Protein AF-A0AAQ3UBY5-F1 (afdb_monomer_lite)

Radius of gyration: 28.38 Å; chains: 1; bounding box: 46×33×79 Å

Foldseek 3Di:
DVVVVVCVVVVVDPPDPDDDDDPPDDDPVVVVPDPDDDPDPDPPDDPDDDPLQEAEDEDDPDDPDADPVGDPVCVLVVVVVVQVVSCLVRVHHNNYYDYPPDVPVPVVVSRVVVSVVSVPDDDHDDDDPVVVVVVVVVVPD

Organism: NCBI:txid547442

pLDDT: mean 70.4, std 14.51, range [36.28, 88.44]

Secondary structure (DSSP, 8-state):
-HHHHHHHHTT-STT--S----SSPPPHHHHHHS-----PPP--S-S-SSTTSSEEE------SS-BTTB-GGGHHHHHHHHHHHHHHHHT-----EEE---S-HHHHHHHHHHHHHHTT---PPP--GGGHHHHHHHT--

InterPro domains:
  IPR039537 Retrotransposon Ty1/copia-like [PTHR42648] (4-103)

Structure (mmCIF, N/CA/C/O backbone):
data_AF-A0AAQ3UBY5-F1
#
_entry.id   AF-A0AAQ3UBY5-F1
#
loop_
_atom_site.group_PDB
_atom_site.id
_atom_site.type_symbol
_atom_site.label_atom_id
_atom_site.label_alt_id
_atom_site.label_comp_id
_atom_site.label_asym_id
_atom_site.label_entity_id
_atom_site.label_seq_id
_atom_site.pdbx_PDB_ins_code
_atom_site.Cartn_x
_atom_site.Cartn_y
_atom_site.Cartn_z
_atom_site.occupancy
_atom_site.B_iso_or_equiv
_atom_site.auth_seq_id
_atom_site.auth_comp_id
_atom_site.auth_asym_id
_atom_site.auth_atom_id
_atom_site.pdbx_PDB_model_num
ATOM 1 N N . MET A 1 1 ? 7.344 6.232 -41.510 1.00 61.16 1 MET A N 1
ATOM 2 C CA . MET A 1 1 ? 8.420 5.706 -42.388 1.00 61.16 1 MET A CA 1
ATOM 3 C C . MET A 1 1 ? 8.801 6.580 -43.601 1.00 61.16 1 MET A C 1
ATOM 5 O O . MET A 1 1 ? 9.810 6.286 -44.230 1.00 61.16 1 MET A O 1
ATOM 9 N N . SER A 1 2 ? 8.090 7.668 -43.951 1.00 65.06 2 SER A N 1
ATOM 10 C CA . SER A 1 2 ? 8.439 8.516 -45.119 1.00 65.06 2 SER A CA 1
ATOM 11 C C . SER A 1 2 ? 9.747 9.307 -44.964 1.00 65.06 2 SER A C 1
ATOM 13 O O . SER A 1 2 ? 10.446 9.528 -45.949 1.00 65.06 2 SER A O 1
ATOM 15 N N . GLN A 1 3 ? 10.103 9.703 -43.738 1.00 75.50 3 GLN A N 1
ATOM 16 C CA . GLN A 1 3 ? 11.350 10.426 -43.464 1.00 75.50 3 GLN A CA 1
ATOM 17 C C . GLN A 1 3 ? 12.582 9.524 -43.612 1.00 75.50 3 GLN A C 1
ATOM 19 O O . GLN A 1 3 ? 13.570 9.932 -44.210 1.00 75.50 3 GLN A O 1
ATOM 24 N N . LEU A 1 4 ? 12.495 8.264 -43.175 1.00 76.38 4 LEU A N 1
ATOM 25 C CA . LEU A 1 4 ? 13.603 7.311 -43.270 1.00 76.38 4 LEU A CA 1
ATOM 26 C C . LEU A 1 4 ? 13.963 6.993 -44.732 1.00 76.38 4 LEU A C 1
ATOM 28 O O . LEU A 1 4 ? 15.137 7.003 -45.088 1.00 76.38 4 LEU A O 1
ATOM 32 N N . LYS A 1 5 ? 12.958 6.854 -45.614 1.00 78.62 5 LYS A N 1
ATOM 33 C CA . LYS A 1 5 ? 13.171 6.728 -47.070 1.00 78.62 5 LYS A CA 1
ATOM 34 C C . LYS A 1 5 ? 13.936 7.921 -47.657 1.00 78.62 5 LYS A C 1
ATOM 36 O O . LYS A 1 5 ? 14.798 7.733 -48.507 1.00 78.62 5 LYS A O 1
ATOM 41 N N . LYS A 1 6 ? 13.641 9.148 -47.207 1.00 83.50 6 LYS A N 1
ATOM 42 C CA . LYS A 1 6 ? 14.339 10.361 -47.669 1.00 83.50 6 LYS A CA 1
ATOM 43 C C . LYS A 1 6 ? 15.795 10.389 -47.208 1.00 83.50 6 LYS A C 1
ATOM 45 O O . LYS A 1 6 ? 16.657 10.752 -47.996 1.00 83.50 6 LYS A O 1
ATOM 50 N N . VAL A 1 7 ? 16.055 10.004 -45.961 1.00 84.50 7 VAL A N 1
ATOM 51 C CA . VAL A 1 7 ? 17.403 9.981 -45.371 1.00 84.50 7 VAL A CA 1
ATOM 52 C C . VAL A 1 7 ? 18.285 8.930 -46.061 1.00 84.50 7 VAL A C 1
ATOM 54 O O . VAL A 1 7 ? 19.409 9.248 -46.444 1.00 84.50 7 VAL A O 1
ATOM 57 N N . VAL A 1 8 ? 17.756 7.725 -46.314 1.00 83.62 8 VAL A N 1
ATOM 58 C CA . VAL A 1 8 ? 18.461 6.666 -47.065 1.00 83.62 8 VAL A CA 1
ATOM 59 C C . VAL A 1 8 ? 18.710 7.089 -48.517 1.00 83.62 8 VAL A C 1
ATOM 61 O O . VAL A 1 8 ? 19.834 6.987 -48.996 1.00 83.62 8 VAL A O 1
ATOM 64 N N . LYS A 1 9 ? 17.707 7.664 -49.203 1.00 81.69 9 LYS A N 1
ATOM 65 C CA . LYS A 1 9 ? 17.862 8.163 -50.585 1.00 81.69 9 LYS A CA 1
ATOM 66 C C . LYS A 1 9 ? 18.895 9.290 -50.704 1.00 81.69 9 LYS A C 1
ATOM 68 O O . LYS A 1 9 ? 19.542 9.414 -51.735 1.00 81.69 9 LYS A O 1
ATOM 73 N N . LYS A 1 10 ? 19.045 10.114 -49.665 1.00 86.94 10 LYS A N 1
ATOM 74 C CA . LYS A 1 10 ? 20.048 11.188 -49.605 1.00 86.94 10 LYS A CA 1
ATOM 75 C C . LYS A 1 10 ? 21.440 10.703 -49.179 1.00 86.94 10 LYS A C 1
ATOM 77 O O . LYS A 1 10 ? 22.323 11.534 -49.014 1.00 86.94 10 LYS A O 1
ATOM 82 N N . GLY A 1 11 ? 21.639 9.398 -48.966 1.00 83.38 11 GLY A N 1
ATOM 83 C CA . GLY A 1 11 ? 22.935 8.836 -48.573 1.00 83.38 11 GLY A CA 1
ATOM 84 C C . GLY A 1 11 ? 23.414 9.277 -47.188 1.00 83.38 11 GLY A C 1
ATOM 85 O O . GLY A 1 11 ? 24.599 9.196 -46.894 1.00 83.38 11 GLY A O 1
ATOM 86 N N . MET A 1 12 ? 22.509 9.753 -46.328 1.00 86.19 12 MET A N 1
ATOM 87 C CA . MET A 1 12 ? 22.857 10.301 -45.010 1.00 86.19 12 MET A CA 1
ATOM 88 C C . MET A 1 12 ? 23.090 9.218 -43.943 1.00 86.19 12 MET A C 1
ATOM 90 O O . MET A 1 12 ? 23.431 9.537 -42.809 1.00 86.19 12 MET A O 1
ATOM 94 N N . VAL A 1 13 ? 22.870 7.945 -44.283 1.00 81.81 13 VAL A N 1
ATOM 95 C CA . VAL A 1 13 ? 23.086 6.788 -43.406 1.00 81.81 13 VAL A CA 1
ATOM 96 C C . VAL A 1 13 ? 23.992 5.804 -44.134 1.00 81.81 13 VAL A C 1
ATOM 98 O O . VAL A 1 13 ? 23.666 5.335 -45.223 1.00 81.81 13 VAL A O 1
ATOM 101 N N . THR A 1 14 ? 25.131 5.486 -43.529 1.00 82.38 14 THR A N 1
ATOM 102 C CA . THR A 1 14 ? 26.108 4.519 -44.035 1.00 82.38 14 THR A CA 1
ATOM 103 C C . THR A 1 14 ? 25.707 3.088 -43.665 1.00 82.38 14 THR A C 1
ATOM 105 O O . THR A 1 14 ? 25.209 2.827 -42.575 1.00 82.38 14 THR A O 1
ATOM 108 N N . GLY A 1 15 ? 25.905 2.142 -44.591 1.00 80.69 15 GLY A N 1
ATOM 109 C CA . GLY A 1 15 ? 25.659 0.708 -44.362 1.00 80.69 15 GLY A CA 1
ATOM 110 C C . GLY A 1 15 ? 24.232 0.212 -44.632 1.00 80.69 15 GLY A C 1
ATOM 111 O O . GLY A 1 15 ? 24.009 -0.994 -44.633 1.00 80.69 15 GLY A O 1
ATOM 112 N N . VAL A 1 16 ? 23.277 1.098 -44.928 1.00 76.50 16 VAL A N 1
ATOM 113 C CA . VAL A 1 16 ? 21.891 0.728 -45.267 1.00 76.50 16 VAL A CA 1
ATOM 114 C C . VAL A 1 16 ? 21.666 0.933 -46.767 1.00 76.50 16 VAL A C 1
ATOM 116 O O . VAL A 1 16 ? 21.424 2.054 -47.210 1.00 76.50 16 VAL A O 1
ATOM 119 N N . LYS A 1 17 ? 21.766 -0.146 -47.554 1.00 73.56 17 LYS A N 1
ATOM 120 C CA . LYS A 1 17 ? 21.519 -0.152 -49.008 1.00 73.56 17 LYS A CA 1
ATOM 121 C C . LYS A 1 17 ? 20.258 -0.966 -49.321 1.00 73.56 17 LYS A C 1
ATOM 123 O O . LYS A 1 17 ? 20.041 -1.998 -48.697 1.00 73.56 17 LYS A O 1
ATOM 128 N N . ASP A 1 18 ? 19.428 -0.468 -50.237 1.00 70.50 18 ASP A N 1
ATOM 129 C CA . ASP A 1 18 ? 18.258 -1.157 -50.815 1.00 70.50 18 ASP A CA 1
ATOM 130 C C . ASP A 1 18 ? 17.274 -1.799 -49.824 1.00 70.50 18 ASP A C 1
ATOM 132 O O . ASP A 1 18 ? 16.824 -2.930 -49.989 1.00 70.50 18 ASP A O 1
ATOM 136 N N . VAL A 1 19 ? 16.877 -1.047 -48.794 1.00 73.38 19 VAL A N 1
ATOM 137 C CA . VAL A 1 19 ? 15.866 -1.510 -47.833 1.00 73.38 19 VAL A CA 1
ATOM 138 C C . VAL A 1 19 ? 14.470 -1.019 -48.220 1.00 73.38 19 VAL A C 1
ATOM 140 O O . VAL A 1 19 ? 14.198 0.184 -48.300 1.00 73.38 19 VAL A O 1
ATOM 143 N N . THR A 1 20 ? 13.538 -1.955 -48.404 1.00 72.69 20 THR A N 1
ATOM 144 C CA . THR A 1 20 ? 12.116 -1.663 -48.610 1.00 72.69 20 THR A CA 1
ATOM 145 C C . THR A 1 20 ? 11.426 -1.392 -47.277 1.00 72.69 20 THR A C 1
ATOM 147 O O . THR A 1 20 ? 11.162 -2.296 -46.489 1.00 72.69 20 THR A O 1
ATOM 150 N N . PHE A 1 21 ? 11.105 -0.123 -47.014 1.00 71.50 21 PHE A N 1
ATOM 151 C CA . PHE A 1 21 ? 10.339 0.252 -45.823 1.00 71.50 21 PHE A CA 1
ATOM 152 C C . PHE A 1 21 ? 8.830 0.159 -46.085 1.00 71.50 21 PHE A C 1
ATOM 154 O O . PHE A 1 21 ? 8.267 0.985 -46.819 1.00 71.50 21 PHE A O 1
ATOM 161 N N . GLU A 1 22 ? 8.182 -0.804 -45.436 1.00 76.44 22 GLU A N 1
ATOM 162 C CA . GLU A 1 22 ? 6.726 -0.901 -45.312 1.00 76.44 22 GLU A CA 1
ATOM 163 C C . GLU A 1 22 ? 6.255 -0.025 -44.143 1.00 76.44 22 GLU A C 1
ATOM 165 O O . GLU A 1 22 ? 6.853 -0.024 -43.067 1.00 76.44 22 GLU A O 1
ATOM 170 N N . LYS A 1 23 ? 5.228 0.803 -44.365 1.00 67.69 23 LYS A N 1
ATOM 171 C CA . LYS A 1 23 ? 4.794 1.822 -43.392 1.00 67.69 23 LYS A CA 1
ATOM 172 C C . LYS A 1 23 ? 4.005 1.223 -42.223 1.00 67.69 23 LYS A C 1
ATOM 174 O O . LYS A 1 23 ? 4.063 1.791 -41.137 1.00 67.69 23 LYS A O 1
ATOM 179 N N . ASP A 1 24 ? 3.366 0.077 -42.448 1.00 69.69 24 ASP A N 1
ATOM 180 C CA . ASP A 1 24 ? 2.367 -0.507 -41.546 1.00 69.69 24 ASP A CA 1
ATOM 181 C C . ASP A 1 24 ? 2.725 -1.940 -41.109 1.00 69.69 24 ASP A C 1
ATOM 183 O O . ASP A 1 24 ? 1.922 -2.635 -40.490 1.00 69.69 24 ASP A O 1
ATOM 187 N N . LYS A 1 25 ? 3.958 -2.386 -41.391 1.00 79.00 25 LYS A N 1
ATOM 188 C CA . LYS A 1 25 ? 4.472 -3.663 -40.893 1.00 79.00 25 LYS A CA 1
ATOM 189 C C . LYS A 1 25 ? 4.992 -3.489 -39.471 1.00 79.00 25 LYS A C 1
ATOM 191 O O . LYS A 1 25 ? 5.943 -2.741 -39.232 1.00 79.00 25 LYS A O 1
ATOM 196 N N . LEU A 1 26 ? 4.393 -4.208 -38.526 1.00 78.00 26 LEU A N 1
ATOM 197 C CA . LEU A 1 26 ? 4.919 -4.297 -37.167 1.00 78.00 26 LEU A CA 1
ATOM 198 C C . LEU A 1 26 ? 6.270 -5.025 -37.189 1.00 78.00 26 LEU A C 1
ATOM 200 O O . LEU A 1 26 ? 6.406 -6.106 -37.762 1.00 78.00 26 LEU A O 1
ATOM 204 N N . CYS A 1 27 ? 7.285 -4.424 -36.570 1.00 83.44 27 CYS A N 1
ATOM 205 C CA . CYS A 1 27 ? 8.578 -5.073 -36.389 1.00 83.44 27 CYS A CA 1
ATOM 206 C C . CYS A 1 27 ? 8.451 -6.144 -35.299 1.00 83.44 27 CYS A C 1
ATOM 208 O O . CYS A 1 27 ? 8.149 -5.816 -34.152 1.00 83.44 27 CYS A O 1
ATOM 210 N N . SER A 1 28 ? 8.715 -7.406 -35.645 1.00 80.69 28 SER A N 1
ATOM 211 C CA . SER A 1 28 ? 8.623 -8.547 -34.726 1.00 80.69 28 SER A CA 1
ATOM 212 C C . SER A 1 28 ? 9.529 -8.386 -33.502 1.00 80.69 28 SER A C 1
ATOM 214 O O . SER A 1 28 ? 9.086 -8.621 -32.381 1.00 80.69 28 SER A O 1
ATOM 216 N N . ALA A 1 29 ? 10.759 -7.897 -33.691 1.00 84.56 29 ALA A N 1
ATOM 217 C CA . ALA A 1 29 ? 11.687 -7.619 -32.595 1.00 84.56 29 ALA A CA 1
ATOM 218 C C . ALA A 1 29 ? 11.182 -6.492 -31.678 1.00 84.56 29 ALA A C 1
ATOM 220 O O . ALA A 1 29 ? 11.254 -6.606 -30.457 1.00 84.56 29 ALA A O 1
ATOM 221 N N . CYS A 1 30 ? 10.610 -5.423 -32.245 1.00 82.31 30 CYS A N 1
ATOM 222 C CA . CYS A 1 30 ? 10.021 -4.344 -31.448 1.00 82.31 30 CYS A CA 1
ATOM 223 C C . CYS A 1 30 ? 8.762 -4.803 -30.706 1.00 82.31 30 CYS A C 1
ATOM 225 O O . CYS A 1 30 ? 8.548 -4.391 -29.573 1.00 82.31 30 CYS A O 1
ATOM 227 N N . GLN A 1 31 ? 7.933 -5.647 -31.323 1.00 84.12 31 GLN A N 1
ATOM 228 C CA . GLN A 1 31 ? 6.735 -6.196 -30.694 1.00 84.12 31 GLN A CA 1
ATOM 229 C C . GLN A 1 31 ? 7.088 -7.144 -29.543 1.00 84.12 31 GLN A C 1
ATOM 231 O O . GLN A 1 31 ? 6.470 -7.052 -28.488 1.00 84.12 31 GLN A O 1
ATOM 236 N N . ALA A 1 32 ? 8.104 -7.993 -29.714 1.00 83.06 32 ALA A N 1
ATOM 237 C CA . ALA A 1 32 ? 8.606 -8.877 -28.663 1.00 83.06 32 ALA A CA 1
ATOM 238 C C . ALA A 1 32 ? 9.307 -8.109 -27.527 1.00 83.06 32 ALA A C 1
ATOM 240 O O . ALA A 1 32 ? 9.158 -8.460 -26.360 1.00 83.06 32 ALA A O 1
ATOM 241 N N . GLY A 1 33 ? 10.055 -7.048 -27.854 1.00 84.62 33 GLY A N 1
ATOM 242 C CA . GLY A 1 33 ? 10.754 -6.213 -26.871 1.00 84.62 33 GLY A CA 1
ATOM 243 C C . GLY A 1 33 ? 9.853 -5.220 -26.132 1.00 84.62 33 GLY A C 1
ATOM 244 O O . GLY A 1 33 ? 10.229 -4.705 -25.078 1.00 84.62 33 GLY A O 1
ATOM 245 N N . LYS A 1 34 ? 8.655 -4.939 -26.652 1.00 84.88 34 LYS A N 1
ATOM 246 C CA . LYS A 1 34 ? 7.683 -4.081 -25.980 1.00 84.88 34 LYS A CA 1
ATOM 247 C C . LYS A 1 34 ? 7.031 -4.874 -24.851 1.00 84.88 34 LYS A C 1
ATOM 249 O O . LYS A 1 34 ? 6.096 -5.634 -25.082 1.00 84.88 34 LYS A O 1
ATOM 254 N N . G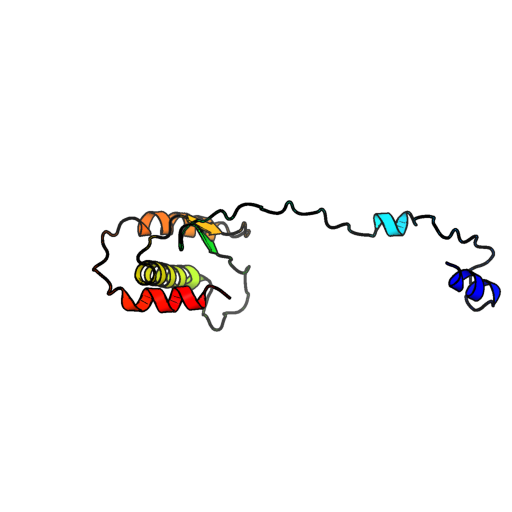LN A 1 35 ? 7.492 -4.665 -23.619 1.00 77.81 35 GLN A N 1
ATOM 255 C CA . GLN A 1 35 ? 6.758 -5.126 -22.443 1.00 77.81 35 GLN A CA 1
ATOM 256 C C . GLN A 1 35 ? 5.369 -4.482 -22.455 1.00 77.81 35 GLN A C 1
ATOM 258 O O . GLN A 1 35 ? 5.218 -3.272 -22.279 1.00 77.81 35 GLN A O 1
ATOM 263 N N . VAL A 1 36 ? 4.346 -5.291 -22.710 1.00 74.44 36 VAL A N 1
ATOM 264 C CA . VAL A 1 36 ? 2.960 -4.870 -22.549 1.00 74.44 36 VAL A CA 1
ATOM 265 C C . VAL A 1 36 ? 2.611 -5.139 -21.097 1.00 74.44 36 VAL A C 1
ATOM 267 O O . VAL A 1 36 ? 2.550 -6.293 -20.678 1.00 74.44 36 VAL A O 1
ATOM 270 N N . ALA A 1 37 ? 2.410 -4.077 -20.317 1.00 73.56 37 ALA A N 1
ATOM 271 C CA . ALA A 1 37 ? 1.830 -4.218 -18.993 1.00 73.56 37 ALA A CA 1
ATOM 272 C C . ALA A 1 37 ? 0.457 -4.878 -19.164 1.00 73.56 37 ALA A C 1
ATOM 274 O O . ALA A 1 37 ? -0.459 -4.287 -19.741 1.00 73.56 37 ALA A O 1
ATOM 275 N N . SER A 1 38 ? 0.324 -6.126 -18.714 1.00 76.75 38 SER A N 1
ATOM 276 C CA . SER A 1 38 ? -0.980 -6.769 -18.604 1.00 76.75 38 SER A CA 1
ATOM 277 C C . SER A 1 38 ? -1.873 -5.866 -17.766 1.00 76.75 38 SER A C 1
ATOM 279 O O . SER A 1 38 ? -1.452 -5.412 -16.697 1.00 76.75 38 SER A O 1
ATOM 281 N N . HIS A 1 39 ? -3.085 -5.592 -18.241 1.00 77.50 39 HIS A N 1
ATOM 282 C CA . HIS A 1 39 ? -4.015 -4.770 -17.484 1.00 77.50 39 HIS A CA 1
ATOM 283 C C . HIS A 1 39 ? -4.290 -5.465 -16.147 1.00 77.50 39 HIS A C 1
ATOM 285 O O . HIS A 1 39 ? -4.814 -6.580 -16.119 1.00 77.50 39 HIS A O 1
ATOM 291 N N . HIS A 1 40 ? -3.881 -4.846 -15.037 1.00 76.56 40 HIS A N 1
ATOM 292 C CA . HIS A 1 40 ? -4.255 -5.361 -13.729 1.00 76.56 40 HIS A CA 1
ATOM 293 C C . HIS A 1 40 ? -5.767 -5.170 -13.589 1.00 76.56 40 HIS A C 1
ATOM 295 O O . HIS A 1 40 ? -6.240 -4.054 -13.821 1.00 76.56 40 HIS A O 1
ATOM 301 N N . PRO A 1 41 ? -6.541 -6.214 -13.247 1.00 80.50 41 PRO A N 1
ATOM 302 C CA . PRO A 1 41 ? -7.977 -6.066 -13.091 1.00 80.50 41 PRO A CA 1
ATOM 303 C C . PRO A 1 41 ? -8.257 -4.981 -12.052 1.00 80.50 41 PRO A C 1
ATOM 305 O O . PRO A 1 41 ? -7.792 -5.050 -10.910 1.00 80.50 41 PRO A O 1
ATOM 308 N N . MET A 1 42 ? -8.998 -3.954 -12.462 1.00 75.69 42 MET A N 1
ATOM 309 C CA . MET A 1 42 ? -9.425 -2.909 -11.547 1.00 75.69 42 MET A CA 1
ATOM 310 C C . MET A 1 42 ? -10.281 -3.531 -10.446 1.00 75.69 42 MET A C 1
ATOM 312 O O . MET A 1 42 ? -11.254 -4.236 -10.714 1.00 75.69 42 MET A O 1
ATOM 316 N N . LYS A 1 43 ? -9.944 -3.239 -9.188 1.00 74.19 43 LYS A N 1
ATOM 317 C CA . LYS A 1 43 ? -10.830 -3.546 -8.066 1.00 74.19 43 LYS A CA 1
ATOM 318 C C . LYS A 1 43 ? -11.957 -2.521 -8.070 1.00 74.19 43 LYS A C 1
ATOM 320 O O . LYS A 1 43 ? -11.766 -1.386 -7.654 1.00 74.19 43 LYS A O 1
ATOM 325 N N . THR A 1 44 ? -13.120 -2.924 -8.563 1.00 68.81 44 THR A N 1
ATOM 326 C CA . THR A 1 44 ? -14.329 -2.090 -8.631 1.00 68.81 44 THR A CA 1
ATOM 327 C C . THR A 1 44 ? -15.034 -1.939 -7.284 1.00 68.81 44 THR A C 1
ATOM 329 O O . THR A 1 44 ? -15.883 -1.064 -7.144 1.00 68.81 44 THR A O 1
ATOM 332 N N . CYS A 1 45 ? -14.678 -2.744 -6.276 1.00 68.38 45 CYS A N 1
ATOM 333 C CA . CYS A 1 45 ? -15.239 -2.645 -4.932 1.00 68.38 45 CYS A CA 1
ATOM 334 C C . CYS A 1 45 ? -14.215 -2.116 -3.919 1.00 68.38 45 CYS A C 1
ATOM 336 O O . CYS A 1 45 ? -13.124 -2.672 -3.748 1.00 68.38 45 CYS A O 1
ATOM 338 N N . VAL A 1 46 ? -14.608 -1.084 -3.174 1.00 69.00 46 VAL A N 1
ATOM 339 C CA . VAL A 1 46 ? -13.935 -0.725 -1.924 1.00 69.00 46 VAL A CA 1
ATOM 340 C C . VAL A 1 46 ? -14.234 -1.840 -0.920 1.00 69.00 46 VAL A C 1
ATOM 342 O O . VAL A 1 46 ? -15.392 -2.134 -0.638 1.00 69.00 46 VAL A O 1
ATOM 345 N N . SER A 1 47 ? -13.201 -2.500 -0.396 1.00 71.00 47 SER A N 1
ATOM 346 C CA . SER A 1 47 ? -13.362 -3.630 0.534 1.00 71.00 47 SER A CA 1
ATOM 347 C C . SER A 1 47 ? -13.740 -3.207 1.960 1.00 71.00 47 SER A C 1
ATOM 349 O O . SER A 1 47 ? -13.875 -4.059 2.841 1.00 71.00 47 SER A O 1
ATOM 351 N N . THR A 1 48 ? -13.890 -1.904 2.204 1.00 81.50 48 THR A N 1
ATOM 352 C CA . THR A 1 48 ? -14.184 -1.315 3.509 1.00 81.50 48 THR A CA 1
ATOM 353 C C . THR A 1 48 ? -15.325 -0.303 3.431 1.00 81.50 48 THR A C 1
ATOM 355 O O . THR A 1 48 ? -15.366 0.561 2.564 1.00 81.50 48 THR A O 1
ATOM 358 N N . SER A 1 49 ? -16.246 -0.387 4.388 1.00 83.62 49 SER A N 1
ATOM 359 C CA . SER A 1 49 ? -17.370 0.538 4.579 1.00 83.62 49 SER A CA 1
ATOM 360 C C . SER A 1 49 ? -17.162 1.501 5.753 1.00 83.62 49 SER A C 1
ATOM 362 O O . SER A 1 49 ? -17.890 2.478 5.892 1.00 83.62 49 SER A O 1
ATOM 364 N N . LYS A 1 50 ? -16.214 1.197 6.651 1.00 83.38 50 LYS A N 1
ATOM 365 C CA . LYS A 1 50 ? -15.942 1.968 7.874 1.00 83.38 50 LYS A CA 1
ATOM 366 C C . LYS A 1 50 ? -14.438 2.114 8.099 1.00 83.38 50 LYS A C 1
ATOM 368 O O . LYS A 1 50 ? -13.655 1.250 7.695 1.00 83.38 50 LYS A O 1
ATOM 373 N N . ALA A 1 51 ? -14.045 3.187 8.785 1.00 84.06 51 ALA A N 1
ATOM 374 C CA . ALA A 1 51 ? -12.669 3.372 9.234 1.00 84.06 51 ALA A CA 1
ATOM 375 C C . ALA A 1 51 ? -12.224 2.193 10.120 1.00 84.06 51 ALA A C 1
ATOM 377 O O . ALA A 1 51 ? -13.029 1.615 10.848 1.00 84.06 51 ALA A O 1
ATOM 378 N N . LEU A 1 52 ? -10.943 1.826 10.027 1.00 85.38 52 LEU A N 1
ATOM 379 C CA . LEU A 1 52 ? -10.314 0.716 10.761 1.00 85.38 52 LEU A CA 1
ATOM 380 C C . LEU A 1 52 ? -10.860 -0.699 10.457 1.00 85.38 52 LEU A C 1
ATOM 382 O O . LEU A 1 52 ? -10.379 -1.675 11.029 1.00 85.38 52 LEU A O 1
ATOM 386 N N . GLN A 1 53 ? -11.780 -0.865 9.498 1.00 84.94 53 GLN A N 1
ATOM 387 C CA . GLN A 1 53 ? -12.221 -2.198 9.062 1.00 84.94 53 GLN A CA 1
ATOM 388 C C . GLN A 1 53 ? -11.098 -2.992 8.367 1.00 84.94 53 GLN A C 1
ATOM 390 O O . GLN A 1 53 ? -11.004 -4.209 8.513 1.00 84.94 53 GLN A O 1
ATOM 395 N N . LEU A 1 54 ? -10.219 -2.303 7.640 1.00 84.31 54 LEU A N 1
ATOM 396 C CA . LEU A 1 54 ? -8.987 -2.873 7.108 1.00 84.31 54 LEU A CA 1
ATOM 397 C C . LEU A 1 54 ? -7.865 -1.859 7.280 1.00 84.31 54 LEU A C 1
ATOM 399 O O . LEU A 1 54 ? -7.918 -0.770 6.714 1.00 84.31 54 LEU A O 1
ATOM 403 N N . LEU A 1 55 ? -6.847 -2.230 8.044 1.00 86.81 55 LEU A N 1
ATOM 404 C CA . LEU A 1 55 ? -5.610 -1.480 8.140 1.00 86.81 55 LEU A CA 1
ATOM 405 C C . LEU A 1 55 ? -4.580 -2.126 7.221 1.00 86.81 55 LEU A C 1
ATOM 407 O O . LEU A 1 55 ? -4.159 -3.262 7.441 1.00 86.81 55 LEU A O 1
ATOM 411 N N . HIS A 1 56 ? -4.196 -1.412 6.173 1.00 83.88 56 HIS A N 1
ATOM 412 C CA . HIS A 1 56 ? -3.112 -1.850 5.314 1.00 83.88 56 HIS A CA 1
ATOM 413 C C . HIS A 1 56 ? -1.783 -1.330 5.857 1.00 83.88 56 HIS A C 1
ATOM 415 O O . HIS A 1 56 ? -1.672 -0.159 6.210 1.00 83.88 56 HIS A O 1
ATOM 421 N N . MET A 1 57 ? -0.799 -2.216 5.962 1.00 81.62 57 MET A N 1
ATOM 422 C CA . MET A 1 57 ? 0.531 -1.897 6.454 1.00 81.62 57 MET A CA 1
ATOM 423 C C . MET A 1 57 ? 1.568 -2.451 5.499 1.00 81.62 57 MET A C 1
ATOM 425 O O . MET A 1 57 ? 1.574 -3.655 5.235 1.00 81.62 57 MET A O 1
ATOM 429 N N . ASP A 1 58 ? 2.479 -1.597 5.065 1.00 78.12 58 ASP A N 1
ATOM 430 C CA . ASP A 1 58 ? 3.645 -2.022 4.311 1.00 78.12 58 ASP A CA 1
ATOM 431 C C . ASP A 1 58 ? 4.903 -1.883 5.169 1.00 78.12 58 ASP A C 1
ATOM 433 O O . ASP A 1 58 ? 5.017 -0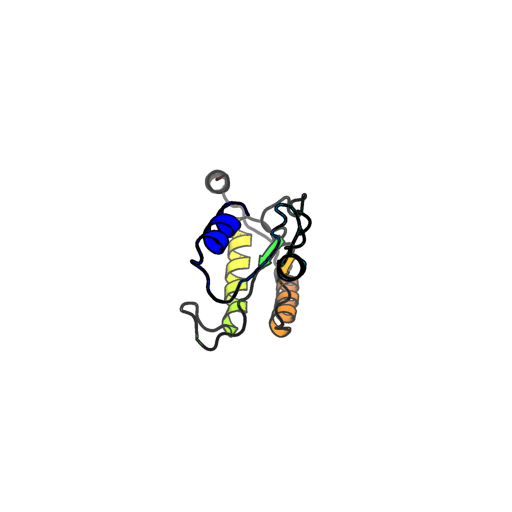.965 5.988 1.00 78.12 58 ASP A O 1
ATOM 437 N N . LEU A 1 59 ? 5.821 -2.835 5.021 1.00 72.94 59 LEU A N 1
ATOM 438 C CA . LEU A 1 59 ? 7.088 -2.830 5.731 1.00 72.94 59 LEU A CA 1
ATOM 439 C C . LEU A 1 59 ? 8.222 -2.790 4.718 1.00 72.94 59 LEU A C 1
ATOM 441 O O . LEU A 1 59 ? 8.394 -3.710 3.921 1.00 72.94 59 LEU A O 1
ATOM 445 N N . PHE A 1 60 ? 9.049 -1.754 4.800 1.00 69.12 60 PHE A N 1
ATOM 446 C CA . PHE A 1 60 ? 10.177 -1.630 3.894 1.00 69.12 60 PHE A CA 1
ATOM 447 C C . PHE A 1 60 ? 11.243 -2.698 4.197 1.00 69.12 60 PHE A C 1
ATOM 449 O O . PHE A 1 60 ? 11.636 -2.900 5.355 1.00 69.12 60 PHE A O 1
ATOM 456 N N . GLY A 1 61 ? 11.703 -3.385 3.142 1.00 64.06 61 GLY A N 1
ATOM 457 C CA . GLY A 1 61 ? 12.664 -4.498 3.183 1.00 64.06 61 GLY A CA 1
ATOM 458 C C . GLY A 1 61 ? 13.972 -4.157 3.907 1.00 64.06 61 GLY A C 1
ATOM 459 O O . GLY A 1 61 ? 14.208 -2.983 4.176 1.00 64.06 61 GLY A O 1
ATOM 460 N N . PRO A 1 62 ? 14.796 -5.153 4.291 1.00 62.38 62 PRO A N 1
ATOM 461 C CA . PRO A 1 62 ? 15.939 -5.000 5.204 1.00 62.38 62 PRO A CA 1
ATOM 462 C C . PRO A 1 62 ? 16.782 -3.757 4.887 1.00 62.38 62 PRO A C 1
ATOM 464 O O . PRO A 1 62 ? 17.168 -3.536 3.748 1.00 62.38 62 PRO A O 1
ATOM 467 N N . THR A 1 63 ? 17.004 -2.916 5.900 1.00 63.47 63 THR A N 1
ATOM 468 C CA . THR A 1 63 ? 17.794 -1.685 5.773 1.00 63.47 63 THR A CA 1
ATOM 469 C C . THR A 1 63 ? 19.064 -1.936 6.547 1.00 63.47 63 THR A C 1
ATOM 471 O O . THR A 1 63 ? 19.019 -2.450 7.661 1.00 63.47 63 THR A O 1
ATOM 474 N N . THR A 1 64 ? 20.192 -1.598 5.948 1.00 69.75 64 THR A N 1
ATOM 475 C CA . THR A 1 64 ? 21.504 -1.664 6.599 1.00 69.75 64 THR A CA 1
ATOM 476 C C . THR A 1 64 ? 21.748 -0.477 7.528 1.00 69.75 64 THR A C 1
ATOM 478 O O . THR A 1 64 ? 22.728 -0.464 8.259 1.00 69.75 64 THR A O 1
ATOM 481 N N . TYR A 1 65 ? 20.866 0.520 7.487 1.00 74.06 65 TYR A N 1
ATOM 482 C CA . TYR A 1 65 ? 20.959 1.772 8.227 1.00 74.06 65 TYR A CA 1
ATOM 483 C C . TYR A 1 65 ? 19.740 1.919 9.136 1.00 74.06 65 TYR A C 1
ATOM 485 O O . TYR A 1 65 ? 18.615 1.574 8.739 1.00 74.06 65 TYR A O 1
ATOM 493 N N . GLU A 1 66 ? 19.971 2.459 10.329 1.00 73.31 66 GLU A N 1
ATOM 494 C CA . GLU A 1 66 ? 18.908 2.930 11.208 1.00 73.31 66 GLU A CA 1
ATOM 495 C C . GLU A 1 66 ? 18.221 4.136 10.569 1.00 73.31 66 GLU A C 1
ATOM 497 O O . GLU A 1 66 ? 18.854 5.015 9.978 1.00 73.31 66 GLU A O 1
ATOM 502 N N . SER A 1 67 ? 16.895 4.164 10.651 1.00 72.75 67 SER A N 1
ATOM 503 C CA . SER A 1 67 ? 16.136 5.326 10.205 1.00 72.75 67 SER A CA 1
ATOM 504 C C . SER A 1 67 ? 16.145 6.405 11.292 1.00 72.75 67 SER A C 1
ATOM 506 O O . SER A 1 67 ? 16.357 6.105 12.463 1.00 72.75 67 SER A O 1
ATOM 508 N N . ILE A 1 68 ? 15.798 7.651 10.948 1.00 77.00 68 ILE A N 1
ATOM 509 C CA . ILE A 1 68 ? 15.495 8.696 11.954 1.00 77.00 68 ILE A CA 1
ATOM 510 C C . ILE A 1 68 ? 14.401 8.210 12.923 1.00 77.00 68 ILE A C 1
ATOM 512 O O . ILE A 1 68 ? 14.376 8.559 14.099 1.00 77.00 68 ILE A O 1
ATOM 516 N N . GLY A 1 69 ? 13.503 7.359 12.425 1.00 71.38 69 GLY A N 1
ATOM 517 C CA . GLY A 1 69 ? 12.482 6.682 13.206 1.00 71.38 69 GLY A CA 1
ATOM 518 C C . GLY A 1 69 ? 12.984 5.458 13.970 1.00 71.38 69 GLY A C 1
ATOM 519 O O . GLY A 1 69 ? 12.141 4.642 14.317 1.00 71.38 69 GLY A O 1
ATOM 520 N N . GLY A 1 70 ? 14.284 5.301 14.226 1.00 73.81 70 GLY A N 1
ATOM 521 C CA . GLY A 1 70 ? 14.877 4.208 15.003 1.00 73.81 70 GLY A CA 1
ATOM 522 C C . GLY A 1 70 ? 15.093 2.904 14.231 1.00 73.81 70 GLY A C 1
ATOM 523 O O . GLY A 1 70 ? 14.922 2.838 13.003 1.00 73.81 70 GLY A O 1
ATOM 524 N N . ASP A 1 71 ? 15.477 1.870 14.982 1.00 75.06 71 ASP A N 1
ATOM 525 C CA . ASP A 1 71 ? 15.735 0.529 14.463 1.00 75.06 71 ASP A CA 1
ATOM 526 C C . ASP A 1 71 ? 14.439 -0.214 14.099 1.00 75.06 71 ASP A C 1
ATOM 528 O O . ASP A 1 71 ? 13.357 -0.018 14.664 1.00 75.06 71 ASP A O 1
ATOM 532 N N . LYS A 1 72 ? 14.550 -1.129 13.137 1.00 68.75 72 LYS A N 1
ATOM 533 C CA . LYS A 1 72 ? 13.422 -1.916 12.634 1.00 68.75 72 LYS A CA 1
ATOM 534 C C . LYS A 1 72 ? 12.801 -2.836 13.667 1.00 68.75 72 LYS A C 1
ATOM 536 O O . LYS A 1 72 ? 11.600 -3.106 13.569 1.00 68.75 72 LYS A O 1
ATOM 541 N N . SER A 1 73 ? 13.579 -3.306 14.636 1.00 72.56 73 SER A N 1
ATOM 542 C CA . SER A 1 73 ? 13.093 -4.138 15.736 1.00 72.56 73 SER A CA 1
ATOM 543 C C . SER A 1 73 ? 12.045 -3.427 16.600 1.00 72.56 73 SER A C 1
ATOM 545 O O . SER A 1 73 ? 11.210 -4.104 17.196 1.00 72.56 73 SER A O 1
ATOM 547 N N . GLU A 1 74 ? 12.002 -2.088 16.584 1.00 74.50 74 GLU A N 1
ATOM 548 C CA . GLU A 1 74 ? 11.021 -1.275 17.317 1.00 74.50 74 GLU A CA 1
ATOM 549 C C . GLU A 1 74 ? 9.687 -1.101 16.574 1.00 74.50 74 GLU A C 1
ATOM 551 O O . GLU A 1 74 ? 8.691 -0.663 17.162 1.00 74.50 74 GLU A O 1
ATOM 556 N N . THR A 1 75 ? 9.633 -1.432 15.277 1.00 76.19 75 THR A N 1
ATOM 557 C CA . THR A 1 75 ? 8.421 -1.289 14.447 1.00 76.19 75 THR A CA 1
ATOM 558 C C . THR A 1 75 ? 7.190 -1.938 15.090 1.00 76.19 75 THR A C 1
ATOM 560 O O . THR A 1 75 ? 6.123 -1.313 15.110 1.00 76.19 75 THR A O 1
ATOM 563 N N . PRO A 1 76 ? 7.315 -3.141 15.686 1.00 76.06 76 PRO A N 1
ATOM 564 C CA . PRO A 1 76 ? 6.301 -3.715 16.541 1.00 76.06 76 PRO A CA 1
ATOM 565 C C . PRO A 1 76 ? 5.625 -2.790 17.554 1.00 76.06 76 PRO A C 1
ATOM 567 O O . PRO A 1 76 ? 4.395 -2.724 17.637 1.00 76.06 76 PRO A O 1
ATOM 570 N N . ASP A 1 77 ? 6.415 -2.098 18.362 1.00 80.69 77 ASP A N 1
ATOM 571 C CA . ASP A 1 77 ? 5.892 -1.336 19.488 1.00 80.69 77 ASP A CA 1
ATOM 572 C C . ASP A 1 77 ? 5.334 0.007 19.033 1.00 80.69 77 ASP A C 1
ATOM 574 O O . ASP A 1 77 ? 4.261 0.416 19.488 1.00 80.69 77 ASP A O 1
ATOM 578 N N . LYS A 1 78 ? 5.957 0.619 18.021 1.00 82.56 78 LYS A N 1
ATOM 579 C CA . LYS A 1 78 ? 5.424 1.813 17.349 1.00 82.56 78 LYS A CA 1
ATOM 580 C C . LYS A 1 78 ? 4.059 1.536 16.733 1.00 82.56 78 LYS A C 1
ATOM 582 O O . LYS A 1 78 ? 3.133 2.333 16.895 1.00 82.56 78 LYS A O 1
ATOM 587 N N . PHE A 1 79 ? 3.889 0.364 16.124 1.00 83.06 79 PHE A N 1
ATOM 588 C CA . PHE A 1 79 ? 2.592 -0.051 15.609 1.00 83.06 79 PHE A CA 1
ATOM 589 C C . PHE A 1 79 ? 1.540 -0.213 16.711 1.00 83.06 79 PHE A C 1
ATOM 591 O O . PHE A 1 79 ? 0.415 0.249 16.543 1.00 83.06 79 PHE A O 1
ATOM 598 N N . LYS A 1 80 ? 1.873 -0.827 17.856 1.00 83.75 80 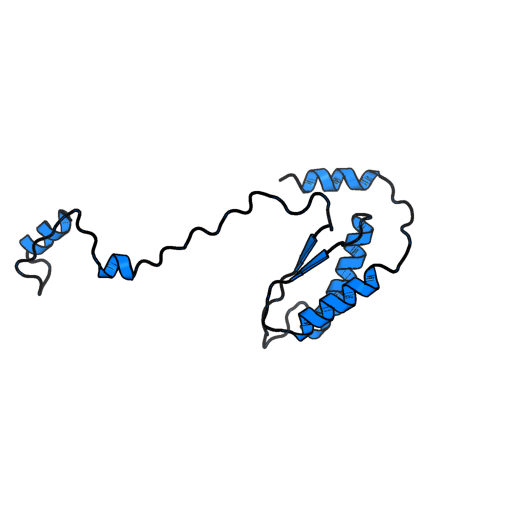LYS A N 1
ATOM 599 C CA . LYS A 1 80 ? 0.916 -0.961 18.972 1.00 83.75 80 LYS A CA 1
ATOM 600 C C . LYS A 1 80 ? 0.449 0.403 19.482 1.00 83.75 80 LYS A C 1
ATOM 602 O O . LYS A 1 80 ? -0.734 0.566 19.782 1.00 83.75 80 LYS A O 1
ATOM 607 N N . ILE A 1 81 ? 1.364 1.368 19.588 1.00 87.25 81 ILE A N 1
ATOM 608 C CA . ILE A 1 81 ? 1.048 2.741 20.003 1.00 87.25 81 ILE A CA 1
ATOM 609 C C . ILE A 1 81 ? 0.103 3.387 18.988 1.00 87.25 81 ILE A C 1
ATOM 611 O O . ILE A 1 81 ? -0.948 3.905 19.373 1.00 87.25 81 ILE A O 1
ATOM 615 N N . PHE A 1 82 ? 0.437 3.296 17.698 1.00 88.00 82 PHE A N 1
ATOM 616 C CA . PHE A 1 82 ? -0.406 3.788 16.612 1.00 88.00 82 PHE A CA 1
ATOM 617 C C . PHE A 1 82 ? -1.804 3.154 16.638 1.00 88.00 82 PHE A C 1
ATOM 619 O O . PHE A 1 82 ? -2.797 3.875 16.667 1.00 88.00 82 PHE A O 1
ATOM 626 N N . ALA A 1 83 ? -1.891 1.823 16.700 1.00 86.62 83 ALA A N 1
ATOM 627 C CA . ALA A 1 83 ? -3.148 1.081 16.694 1.00 86.62 83 ALA A CA 1
ATOM 628 C C . ALA A 1 83 ? -4.056 1.499 17.857 1.00 86.62 83 ALA A C 1
ATOM 630 O O . ALA A 1 83 ? -5.220 1.834 17.647 1.00 86.62 83 ALA A O 1
ATOM 631 N N . LYS A 1 84 ? -3.512 1.573 19.079 1.00 86.94 84 LYS A N 1
ATOM 632 C CA . LYS A 1 84 ? -4.264 2.036 20.255 1.00 86.94 84 LYS A CA 1
ATOM 633 C C . LYS A 1 84 ? -4.751 3.473 20.098 1.00 86.94 84 LYS A C 1
ATOM 635 O O . LYS A 1 84 ? -5.887 3.775 20.462 1.00 86.94 84 LYS A O 1
ATOM 640 N N . ARG A 1 85 ? -3.901 4.363 19.579 1.00 87.69 85 ARG A N 1
ATOM 641 C CA . ARG A 1 85 ? -4.263 5.765 19.355 1.00 87.69 85 ARG A CA 1
ATOM 642 C C . ARG A 1 85 ? -5.370 5.887 18.312 1.00 87.69 85 ARG A C 1
ATOM 644 O O . ARG A 1 85 ? -6.366 6.537 18.600 1.00 87.69 85 ARG A O 1
ATOM 651 N N . ALA A 1 86 ? -5.234 5.213 17.172 1.00 87.25 86 ALA A N 1
ATOM 652 C CA . ALA A 1 86 ? -6.239 5.196 16.116 1.00 87.25 86 ALA A CA 1
ATOM 653 C C . ALA A 1 86 ? -7.575 4.647 16.633 1.00 87.25 86 ALA A C 1
ATOM 655 O O . ALA A 1 86 ? -8.613 5.275 16.454 1.00 87.25 86 ALA A O 1
ATOM 656 N N . GLN A 1 87 ? -7.559 3.524 17.355 1.00 87.31 87 GLN A N 1
ATOM 657 C CA . GLN A 1 87 ? -8.786 2.949 17.907 1.00 87.31 87 GLN A CA 1
ATOM 658 C C . GLN A 1 87 ? -9.491 3.893 18.889 1.00 87.31 87 GLN A C 1
ATOM 660 O O . GLN A 1 87 ? -10.713 4.011 18.860 1.00 87.31 87 GLN A O 1
ATOM 665 N N . ARG A 1 88 ? -8.729 4.606 19.729 1.00 8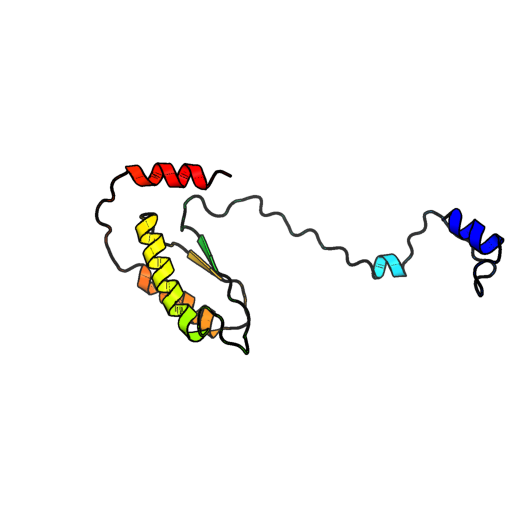8.44 88 ARG A N 1
ATOM 666 C CA . ARG A 1 88 ? -9.275 5.613 20.649 1.00 88.44 88 ARG A CA 1
ATOM 667 C C . ARG A 1 88 ? -9.835 6.823 19.907 1.00 88.44 88 ARG A C 1
ATOM 669 O O . ARG A 1 88 ? -10.903 7.303 20.257 1.00 88.44 88 ARG A O 1
ATOM 676 N N . GLU A 1 89 ? -9.100 7.321 18.921 1.00 87.75 89 GLU A N 1
ATOM 677 C CA . GLU A 1 89 ? -9.457 8.522 18.167 1.00 87.75 89 GLU A CA 1
ATOM 678 C C . GLU A 1 89 ? -10.722 8.314 17.339 1.00 87.75 89 GLU A C 1
ATOM 680 O O . GLU A 1 89 ? -11.596 9.173 17.343 1.00 87.75 89 GLU A O 1
ATOM 685 N N . PHE A 1 90 ? -10.855 7.153 16.697 1.00 84.00 90 PHE A N 1
ATOM 686 C CA . PHE A 1 90 ? -12.033 6.814 15.902 1.00 84.00 90 PHE A CA 1
ATOM 687 C C . PHE A 1 90 ? -13.151 6.151 16.714 1.00 84.00 90 PHE A C 1
ATOM 689 O O . PHE A 1 90 ? -14.251 5.995 16.193 1.00 84.00 90 PHE A O 1
ATOM 696 N N . GLY A 1 91 ? -12.896 5.736 17.961 1.00 86.25 91 GLY A N 1
ATOM 697 C CA . GLY A 1 91 ? -13.850 4.957 18.759 1.00 86.25 91 GLY A CA 1
ATOM 698 C C . GLY A 1 91 ? -14.216 3.608 18.122 1.00 86.25 91 GLY A C 1
ATOM 699 O O . GLY A 1 91 ? -15.289 3.069 18.382 1.00 86.25 91 GLY A O 1
ATOM 700 N N . LEU A 1 92 ? -13.353 3.078 17.251 1.00 86.62 92 LEU A N 1
ATOM 701 C CA . LEU A 1 92 ? -13.576 1.864 16.464 1.00 86.62 92 LEU A CA 1
ATOM 702 C C . LEU A 1 92 ? -12.413 0.897 16.667 1.00 86.62 92 LEU A C 1
ATOM 704 O O . LEU A 1 92 ? -11.272 1.318 16.822 1.00 86.62 92 LEU A O 1
ATOM 708 N N . ASN A 1 93 ? -12.681 -0.405 16.619 1.00 84.06 93 ASN A N 1
ATOM 709 C CA . ASN A 1 93 ? -11.630 -1.418 16.686 1.00 84.06 93 ASN A CA 1
ATOM 710 C C . ASN A 1 93 ? -11.073 -1.733 15.297 1.00 84.06 93 ASN A C 1
ATOM 712 O O . ASN A 1 93 ? -11.814 -1.750 14.313 1.00 84.06 93 ASN A O 1
ATOM 716 N N . ILE A 1 94 ? -9.771 -2.028 15.225 1.00 84.00 94 ILE A N 1
ATOM 717 C CA . ILE A 1 94 ? -9.161 -2.520 13.990 1.00 84.00 94 ILE A CA 1
ATOM 718 C C . ILE A 1 94 ? -9.630 -3.957 13.766 1.00 84.00 94 ILE A C 1
ATOM 720 O O . ILE A 1 94 ? -9.320 -4.842 14.561 1.00 84.00 94 ILE A O 1
ATOM 724 N N . VAL A 1 95 ? -10.368 -4.193 12.680 1.00 84.88 95 VAL A N 1
ATOM 725 C CA . VAL A 1 95 ? -10.975 -5.508 12.401 1.00 84.88 95 VAL A CA 1
ATOM 726 C C . VAL A 1 95 ? -9.973 -6.451 11.741 1.00 84.88 95 VAL A C 1
ATOM 728 O O . VAL A 1 95 ? -9.875 -7.621 12.103 1.00 84.88 95 VAL A O 1
ATOM 731 N N . LYS A 1 96 ? -9.208 -5.949 10.770 1.00 82.12 96 LYS A N 1
ATOM 732 C CA . LYS A 1 96 ? -8.222 -6.739 10.032 1.00 82.12 96 LYS A CA 1
ATOM 733 C C . LYS A 1 96 ? -7.012 -5.890 9.681 1.00 82.12 96 LYS A C 1
ATOM 735 O O . LYS A 1 96 ? -7.163 -4.757 9.239 1.00 82.12 96 LYS A O 1
ATOM 740 N N . VAL A 1 97 ? -5.819 -6.454 9.831 1.00 81.00 97 VAL A N 1
ATOM 741 C CA . VAL A 1 97 ? -4.581 -5.902 9.275 1.00 81.00 97 VAL A CA 1
ATOM 742 C C . VAL A 1 97 ? -4.207 -6.730 8.060 1.00 81.00 97 VAL A C 1
ATOM 744 O O . VAL A 1 97 ? -4.218 -7.961 8.102 1.00 81.00 97 VAL A O 1
ATOM 747 N N . ARG A 1 98 ? -3.882 -6.051 6.966 1.00 79.81 98 ARG A N 1
ATOM 748 C CA . ARG A 1 98 ? -3.291 -6.654 5.777 1.00 79.81 98 ARG A CA 1
ATOM 749 C C . ARG A 1 98 ? -1.874 -6.131 5.640 1.00 79.81 98 ARG A C 1
ATOM 751 O O . ARG A 1 98 ? -1.691 -4.927 5.488 1.00 79.81 98 ARG A O 1
ATOM 758 N N . SER A 1 99 ? -0.920 -7.047 5.595 1.00 77.56 99 SER A N 1
ATOM 759 C CA . SER A 1 99 ? 0.436 -6.758 5.148 1.00 77.56 99 SER A CA 1
ATOM 760 C C . SER A 1 99 ? 0.677 -7.414 3.800 1.00 77.56 99 SER A C 1
ATOM 762 O O . SER A 1 99 ? 0.078 -8.456 3.515 1.00 77.56 99 SER A O 1
ATOM 764 N N . ASP A 1 100 ? 1.481 -6.777 2.958 1.00 73.00 100 ASP A N 1
ATOM 765 C CA . ASP A 1 100 ? 1.905 -7.398 1.713 1.00 73.00 100 ASP A CA 1
ATOM 766 C C . ASP A 1 100 ? 2.947 -8.490 1.980 1.00 73.00 100 ASP A C 1
ATOM 768 O O . ASP A 1 100 ? 3.557 -8.564 3.050 1.00 73.00 100 ASP A O 1
ATOM 772 N N . ASN A 1 101 ? 3.094 -9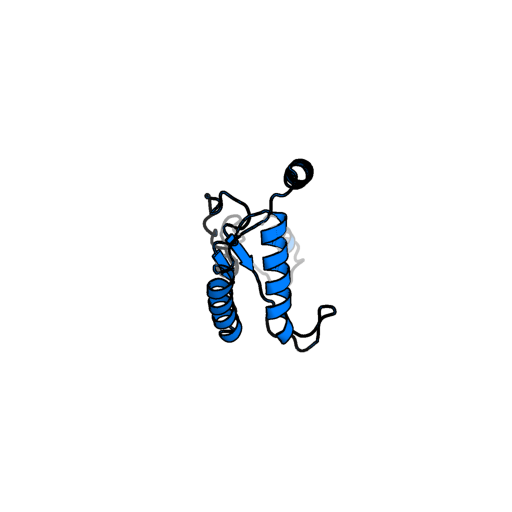.401 1.017 1.00 59.62 101 ASN A N 1
ATOM 773 C CA . ASN A 1 101 ? 3.935 -10.592 1.128 1.00 59.62 101 ASN A CA 1
ATOM 774 C C . ASN A 1 101 ? 5.430 -10.241 1.029 1.00 59.62 101 ASN A C 1
ATOM 776 O O . ASN A 1 101 ? 6.135 -10.715 0.139 1.00 59.62 101 ASN A O 1
ATOM 780 N N . GLY A 1 102 ? 5.933 -9.420 1.948 1.00 58.97 102 GLY A N 1
ATOM 781 C CA . GLY A 1 102 ? 7.364 -9.304 2.176 1.00 58.97 102 GLY A CA 1
ATOM 782 C C . GLY A 1 102 ? 7.923 -10.659 2.614 1.00 58.97 102 GLY A C 1
ATOM 783 O O . GLY A 1 102 ? 7.298 -11.379 3.393 1.00 58.97 102 GLY A O 1
ATOM 784 N N . SER A 1 103 ? 9.124 -11.009 2.156 1.00 53.66 103 SER A N 1
ATOM 785 C CA . SER A 1 103 ? 9.828 -12.270 2.462 1.00 53.66 103 SER A CA 1
ATOM 786 C C . SER A 1 103 ? 10.156 -12.484 3.954 1.00 53.66 103 SER A C 1
ATOM 788 O O . SER A 1 103 ? 10.809 -13.459 4.326 1.00 53.66 103 SER A O 1
ATOM 790 N N . ASN A 1 104 ? 9.707 -11.589 4.838 1.00 57.97 104 ASN A N 1
ATOM 791 C CA . ASN A 1 104 ? 10.101 -11.534 6.235 1.00 57.97 104 ASN A CA 1
ATOM 792 C C . ASN A 1 104 ? 9.059 -12.202 7.150 1.00 57.97 104 ASN A C 1
ATOM 794 O O . ASN A 1 104 ? 8.281 -11.552 7.851 1.00 57.97 104 ASN A O 1
ATOM 798 N N . SER A 1 105 ? 9.080 -13.538 7.158 1.00 54.56 105 SER A N 1
ATOM 799 C CA . SER A 1 105 ? 8.158 -14.421 7.896 1.00 54.56 105 SER A CA 1
ATOM 800 C C . SER A 1 105 ? 8.009 -14.105 9.396 1.00 54.56 105 SER A C 1
ATOM 802 O O . SER A 1 105 ? 6.973 -14.403 9.999 1.00 54.56 105 SER A O 1
ATOM 804 N N . LYS A 1 106 ? 9.014 -13.463 10.010 1.00 58.81 106 LYS A N 1
ATOM 805 C CA . LYS A 1 106 ? 8.996 -13.036 11.418 1.00 58.81 106 LYS A CA 1
ATOM 806 C C . LYS A 1 106 ? 7.976 -11.922 11.684 1.00 58.81 106 LYS A C 1
ATOM 808 O O . LYS A 1 106 ? 7.248 -12.004 12.673 1.00 58.81 106 LYS A O 1
ATOM 813 N N . ILE A 1 107 ? 7.867 -10.929 10.796 1.00 59.81 107 ILE A N 1
ATOM 814 C CA . ILE A 1 107 ? 6.889 -9.834 10.928 1.00 59.81 107 ILE A CA 1
ATOM 815 C C . ILE A 1 107 ? 5.468 -10.348 10.715 1.00 59.81 107 ILE A C 1
ATOM 817 O O . ILE A 1 107 ? 4.586 -10.031 11.508 1.00 59.81 107 ILE A O 1
ATOM 821 N N . THR A 1 108 ? 5.244 -11.200 9.713 1.00 56.78 108 THR A N 1
ATOM 822 C CA . THR A 1 108 ? 3.921 -11.786 9.445 1.00 56.78 108 THR A CA 1
ATOM 823 C C . THR A 1 108 ? 3.408 -12.586 10.648 1.00 56.78 108 THR A C 1
ATOM 825 O O . THR A 1 108 ? 2.249 -12.453 11.056 1.00 56.78 108 THR A O 1
ATOM 828 N N . ARG A 1 109 ? 4.287 -13.376 11.281 1.00 62.66 109 ARG A N 1
ATOM 829 C CA . ARG A 1 109 ? 3.976 -14.118 12.513 1.00 62.66 109 ARG A CA 1
ATOM 830 C C . ARG A 1 109 ? 3.671 -13.182 13.683 1.00 62.66 109 ARG A C 1
ATOM 832 O O . ARG A 1 109 ? 2.703 -13.409 14.408 1.00 62.66 109 ARG A O 1
ATOM 839 N N . TRP A 1 110 ? 4.459 -12.120 13.844 1.00 65.06 110 TRP A N 1
ATOM 840 C CA . TRP A 1 110 ? 4.251 -11.110 14.880 1.00 65.06 110 TRP A CA 1
ATOM 841 C C . TRP A 1 110 ? 2.918 -10.355 14.709 1.00 65.06 110 TRP A C 1
ATOM 843 O O . TRP A 1 110 ? 2.142 -10.271 15.662 1.00 65.06 110 TRP A O 1
ATOM 853 N N . MET A 1 111 ? 2.593 -9.897 13.495 1.00 61.53 111 MET A N 1
ATOM 854 C CA . MET A 1 111 ? 1.327 -9.219 13.175 1.00 61.53 111 MET A CA 1
ATOM 855 C C . MET A 1 111 ? 0.116 -10.089 13.519 1.00 61.53 111 MET A C 1
ATOM 857 O O . MET A 1 111 ? -0.827 -9.628 14.164 1.00 61.53 111 MET A O 1
ATOM 861 N N . THR A 1 112 ? 0.179 -11.374 13.161 1.00 60.72 112 THR A N 1
ATOM 862 C CA . THR A 1 112 ? -0.878 -12.348 13.464 1.00 60.72 112 THR A CA 1
ATOM 863 C C . THR A 1 112 ? -1.070 -12.529 14.979 1.00 60.72 112 THR A C 1
ATOM 865 O O . THR A 1 112 ? -2.194 -12.709 15.448 1.00 60.72 112 THR A O 1
ATOM 868 N N . GLY A 1 113 ? 0.009 -12.445 15.766 1.00 61.59 113 GLY A N 1
ATOM 869 C CA . GLY A 1 113 ? -0.034 -12.536 17.228 1.00 61.59 113 GLY A CA 1
ATOM 870 C C . GLY A 1 113 ? -0.560 -11.276 17.929 1.00 61.59 113 GLY A C 1
ATOM 871 O O . GLY A 1 113 ? -1.262 -11.385 18.934 1.00 61.59 113 GLY A O 1
ATOM 872 N N . VAL A 1 114 ? -0.259 -10.081 17.412 1.00 59.41 114 VAL A N 1
ATOM 873 C CA . VAL A 1 114 ? -0.668 -8.805 18.032 1.00 59.41 114 VAL A CA 1
ATOM 874 C C . VAL A 1 114 ? -2.156 -8.521 17.862 1.00 59.41 114 VAL A C 1
ATOM 876 O O . VAL A 1 114 ? -2.796 -8.086 18.821 1.00 59.41 114 VAL A O 1
ATOM 879 N N . MET A 1 115 ? -2.739 -8.836 16.702 1.00 56.19 115 MET A N 1
ATOM 880 C CA . MET A 1 115 ? -4.181 -8.650 16.495 1.00 56.19 115 MET A CA 1
ATOM 881 C C . MET A 1 115 ? -5.030 -9.511 17.436 1.00 56.19 115 MET A C 1
ATOM 883 O O . MET A 1 115 ? -6.032 -9.029 17.953 1.00 56.19 115 MET A O 1
ATOM 887 N N . LYS A 1 116 ? -4.595 -10.744 17.737 1.00 53.91 116 LYS A N 1
ATOM 888 C CA . LYS A 1 116 ? -5.294 -11.638 18.679 1.00 53.91 116 LYS A CA 1
ATOM 889 C C . LYS A 1 116 ? -5.332 -11.107 20.120 1.00 53.91 116 LYS A C 1
ATOM 891 O O . LYS A 1 116 ? -6.198 -11.514 20.884 1.00 53.91 116 LYS A O 1
ATOM 896 N N . LYS A 1 117 ? -4.400 -10.224 20.509 1.00 46.06 117 LYS A N 1
ATOM 897 C CA . LYS A 1 117 ? -4.344 -9.626 21.858 1.00 46.06 117 LYS A CA 1
ATOM 898 C C . LYS A 1 117 ? -5.079 -8.286 21.963 1.00 46.06 117 LYS A C 1
ATOM 900 O O . LYS A 1 117 ? -5.581 -7.967 23.035 1.00 46.06 117 LYS A O 1
ATOM 905 N N . ALA A 1 118 ? -5.154 -7.505 20.883 1.00 45.38 118 ALA A N 1
ATOM 906 C CA . ALA A 1 118 ? -5.793 -6.183 20.889 1.00 45.38 118 ALA A CA 1
ATOM 907 C C . ALA A 1 118 ? -7.331 -6.237 20.998 1.00 45.38 118 ALA A C 1
ATOM 909 O O . ALA A 1 118 ? -7.949 -5.257 21.400 1.00 45.38 118 ALA A O 1
ATOM 910 N N . SER A 1 119 ? -7.947 -7.380 20.689 1.00 46.50 119 SER A N 1
ATOM 911 C CA . SER A 1 119 ? -9.394 -7.605 20.790 1.00 46.50 119 SER A CA 1
ATOM 912 C C . SER A 1 119 ? -9.906 -7.878 22.213 1.00 46.50 119 SER A C 1
ATOM 914 O O . SER A 1 119 ? -11.113 -7.993 22.383 1.00 46.50 119 SER A O 1
ATOM 916 N N . ASN A 1 120 ? -9.035 -7.986 23.228 1.00 42.84 120 ASN A N 1
ATOM 917 C CA . ASN A 1 120 ? -9.423 -8.409 24.584 1.00 42.84 120 ASN A CA 1
ATOM 918 C C . ASN A 1 120 ? -9.443 -7.286 25.645 1.00 42.84 120 ASN A C 1
ATOM 920 O O . ASN A 1 120 ? -9.338 -7.563 26.836 1.00 42.84 120 ASN A O 1
ATOM 924 N N . THR A 1 121 ? -9.560 -6.015 25.249 1.00 41.31 121 THR A N 1
ATOM 925 C CA . THR A 1 121 ? -9.756 -4.908 26.203 1.00 41.31 121 THR A CA 1
ATOM 926 C C . THR A 1 121 ? -11.077 -4.188 25.925 1.00 41.31 121 THR A C 1
ATOM 928 O O . THR A 1 121 ? -11.129 -3.262 25.117 1.00 41.31 121 THR A O 1
ATOM 931 N N . ASN A 1 122 ? -12.143 -4.632 26.599 1.00 44.94 122 ASN A N 1
ATOM 932 C CA . ASN A 1 122 ? -13.356 -3.842 26.872 1.00 44.94 122 ASN A CA 1
ATOM 933 C C . ASN A 1 122 ? -12.924 -2.602 27.690 1.00 44.94 122 ASN A C 1
ATOM 935 O O . ASN A 1 122 ? -12.071 -2.751 28.558 1.00 44.94 122 ASN A O 1
ATOM 939 N N . SER A 1 123 ? -13.364 -1.355 27.528 1.00 42.09 123 SER A N 1
ATOM 940 C CA . SER A 1 123 ? -14.490 -0.671 26.873 1.00 42.09 123 SER A CA 1
ATOM 941 C C . SER A 1 123 ? -14.105 0.827 26.744 1.00 42.09 123 SER A C 1
ATOM 943 O O . SER A 1 123 ? -13.316 1.293 27.572 1.00 42.09 123 SER A O 1
ATOM 945 N N . PRO A 1 124 ? -14.623 1.629 25.792 1.00 45.59 124 PRO A N 1
ATOM 946 C CA . PRO A 1 124 ? -14.277 3.052 25.723 1.00 45.59 124 PRO A CA 1
ATOM 947 C C . PRO A 1 124 ? -15.184 3.924 26.625 1.00 45.59 124 PRO A C 1
ATOM 949 O O . PRO A 1 124 ? -16.391 3.680 26.670 1.00 45.59 124 PRO A O 1
ATOM 952 N N . PRO A 1 125 ? -14.649 4.955 27.318 1.00 43.44 125 PRO A N 1
ATOM 953 C CA . PRO A 1 125 ? -15.460 5.999 27.948 1.00 43.44 125 PRO A CA 1
ATOM 954 C C . PRO A 1 125 ? -16.048 6.944 26.878 1.00 43.44 125 PRO A C 1
ATOM 956 O O . PRO A 1 125 ? -15.531 6.993 25.756 1.00 43.44 125 PRO A O 1
ATOM 959 N N . PRO A 1 126 ? -17.113 7.706 27.189 1.00 43.78 126 PRO A N 1
ATOM 960 C CA . PRO A 1 126 ? -17.818 8.498 26.187 1.00 43.78 126 PRO A CA 1
ATOM 961 C C . PRO A 1 126 ? -16.975 9.702 25.748 1.00 43.78 126 PRO A C 1
ATOM 963 O O . PRO A 1 126 ? -16.434 10.428 26.581 1.00 43.78 126 PRO A O 1
ATOM 966 N N . ILE A 1 127 ? -16.870 9.928 24.433 1.00 49.97 127 ILE A N 1
ATOM 967 C CA . ILE A 1 127 ? -16.165 11.086 23.866 1.00 49.97 127 ILE A CA 1
ATOM 968 C C . ILE A 1 127 ? -17.176 12.033 23.213 1.00 49.97 127 ILE A C 1
ATOM 970 O O . ILE A 1 127 ? -18.008 11.626 22.405 1.00 49.97 127 ILE A O 1
ATOM 974 N N . HIS A 1 128 ? -17.075 13.304 23.594 1.00 46.97 128 HIS A N 1
ATOM 975 C CA . HIS A 1 128 ? -17.919 14.425 23.190 1.00 46.97 128 HIS A CA 1
ATOM 976 C C . HIS A 1 128 ? -17.906 14.641 21.661 1.00 46.97 128 HIS A C 1
ATOM 978 O O . HIS A 1 128 ? -16.847 14.805 21.050 1.00 46.97 128 HIS A O 1
ATOM 984 N N . LEU A 1 129 ? -19.099 14.659 21.060 1.00 47.47 129 LEU A N 1
ATOM 985 C CA . LEU A 1 129 ? -19.390 14.574 19.617 1.00 47.47 129 LEU A CA 1
ATOM 986 C C . LEU A 1 129 ? -18.775 15.684 18.734 1.00 47.47 129 LEU A C 1
ATOM 988 O O . LEU A 1 129 ? -18.667 15.510 17.523 1.00 47.47 129 LEU A O 1
ATOM 992 N N . SER A 1 130 ? -18.308 16.793 19.311 1.00 45.06 130 SER A N 1
ATOM 993 C CA . SER A 1 130 ? -17.924 18.002 18.561 1.00 45.06 130 SER A CA 1
ATOM 994 C C . SER A 1 130 ? -16.614 17.913 17.763 1.00 45.06 130 SER A C 1
ATOM 996 O O . SER A 1 130 ? -16.359 18.761 16.914 1.00 45.06 130 SER A O 1
ATOM 998 N N . LYS A 1 131 ? -15.764 16.900 17.987 1.00 47.41 131 LYS A N 1
ATOM 999 C CA . LYS A 1 131 ? -14.501 16.737 17.230 1.00 47.41 131 LYS A CA 1
ATOM 1000 C C . LYS A 1 131 ? -14.632 15.874 15.967 1.00 47.41 131 LYS A C 1
ATOM 1002 O O . LYS A 1 131 ? -13.740 15.911 15.122 1.00 47.41 131 LYS A O 1
ATOM 1007 N N . MET A 1 132 ? -15.730 15.128 15.820 1.00 42.00 132 MET A N 1
ATOM 1008 C CA . MET A 1 132 ? -15.936 14.190 14.705 1.00 42.00 132 MET A CA 1
ATOM 1009 C C . MET A 1 132 ? -16.345 14.878 13.395 1.00 42.00 132 MET A C 1
ATOM 1011 O O . MET A 1 132 ? -15.985 14.398 12.319 1.00 42.00 132 MET A O 1
ATOM 1015 N N . GLU A 1 133 ? -17.032 16.022 13.457 1.00 51.03 133 GLU A N 1
ATOM 1016 C CA . GLU A 1 133 ? -17.391 16.797 12.257 1.00 51.03 133 GLU A CA 1
ATOM 1017 C C . GLU A 1 133 ? -16.158 17.375 11.554 1.00 51.03 133 GLU A C 1
ATOM 1019 O O . GLU A 1 133 ? -16.031 17.275 10.336 1.00 51.03 133 GLU A O 1
ATOM 1024 N N . LEU A 1 134 ? -15.169 17.850 12.315 1.00 46.91 134 LEU A N 1
ATOM 1025 C CA . LEU A 1 134 ? -13.974 18.485 11.751 1.00 46.91 134 LEU A CA 1
ATOM 1026 C C . LEU A 1 134 ? -13.067 17.509 10.968 1.00 46.91 134 LEU A C 1
ATOM 1028 O O . LEU A 1 134 ? -12.343 17.919 10.059 1.00 46.91 134 LEU A O 1
ATOM 1032 N N . LEU A 1 135 ? -13.093 16.214 11.307 1.00 45.38 135 LEU A N 1
ATOM 1033 C CA . LEU A 1 135 ? -12.334 15.164 10.609 1.00 45.38 135 LEU A CA 1
ATOM 1034 C C . LEU A 1 135 ? -13.073 14.633 9.368 1.00 45.38 135 LEU A C 1
ATOM 1036 O O . LEU A 1 135 ? -12.433 14.318 8.361 1.00 45.38 135 LEU A O 1
ATOM 1040 N N . ARG A 1 136 ? -14.413 14.600 9.384 1.00 48.56 136 ARG A N 1
ATOM 1041 C CA . ARG A 1 136 ? -15.220 14.273 8.193 1.00 48.56 136 ARG A CA 1
ATOM 1042 C C . ARG A 1 136 ? -15.045 15.292 7.068 1.00 48.56 136 ARG A C 1
ATOM 1044 O O . ARG A 1 136 ? -15.062 14.901 5.902 1.00 48.56 136 ARG A O 1
ATOM 1051 N N . GLU A 1 137 ? -14.839 16.562 7.407 1.00 46.25 137 GLU A N 1
ATOM 1052 C CA . GLU A 1 137 ? -14.592 17.633 6.434 1.00 46.25 137 GLU A CA 1
ATOM 1053 C C . GLU A 1 137 ? -13.204 17.516 5.776 1.00 46.25 137 GLU A C 1
ATOM 1055 O O . GLU A 1 137 ? -13.047 17.779 4.586 1.00 46.25 137 GLU A O 1
ATOM 1060 N N . LYS A 1 138 ? -12.188 17.063 6.525 1.00 45.66 138 LYS A N 1
ATOM 1061 C CA . LYS A 1 138 ? -10.799 16.966 6.038 1.00 45.66 138 LYS A CA 1
ATOM 1062 C C . LYS A 1 138 ? -10.515 15.746 5.162 1.00 45.66 138 LYS A C 1
ATOM 1064 O O . LYS A 1 138 ? -9.567 15.783 4.388 1.00 45.66 138 LYS A O 1
ATOM 1069 N N . THR A 1 139 ? -11.328 14.695 5.255 1.00 42.44 139 THR A N 1
ATOM 1070 C CA . THR A 1 139 ? -11.126 13.439 4.501 1.00 42.44 139 THR A CA 1
ATOM 1071 C C . THR A 1 139 ? -11.922 13.389 3.184 1.00 42.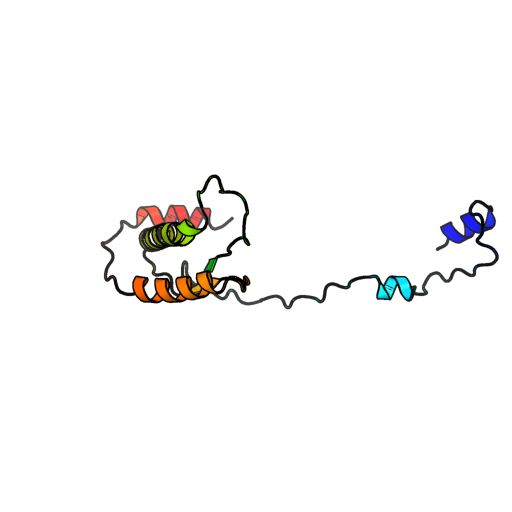44 139 THR A C 1
ATOM 1073 O O . THR A 1 139 ? -11.997 12.346 2.545 1.00 42.44 139 THR A O 1
ATOM 1076 N N . ARG A 1 140 ? -12.555 14.505 2.789 1.00 43.66 140 ARG A N 1
ATOM 1077 C CA . ARG A 1 140 ? -13.397 14.633 1.584 1.00 43.66 140 ARG A CA 1
ATOM 1078 C C . ARG A 1 140 ? -12.714 15.389 0.428 1.00 43.66 140 ARG A C 1
ATOM 1080 O O . ARG A 1 140 ? -13.407 15.855 -0.471 1.00 43.66 140 ARG A O 1
ATOM 1087 N N . ARG A 1 141 ? -11.385 15.530 0.462 1.00 36.28 141 ARG A N 1
ATOM 1088 C CA . ARG A 1 141 ? -10.565 16.071 -0.635 1.00 36.28 141 ARG A CA 1
ATOM 1089 C C . ARG A 1 141 ? -9.646 15.000 -1.191 1.00 36.28 141 ARG A C 1
ATOM 1091 O O . ARG A 1 141 ? -9.109 14.233 -0.363 1.00 36.28 141 ARG A O 1
#

Sequence (141 aa):
MSQLKKVVKKGMVTGVKDVTFEKDKLCSACQAGKQVASHHPMKTCVSTSKALQLLHMDLFGPTTYESIGGDKSETPDKFKIFAKRAQREFGLNIVKVRSDNGSNSKITRWMTGVMKKASNTNSPPPIHLSKMELLREKTRR